Protein AF-A0A425WJU2-F1 (afdb_monomer_lite)

Sequence (91 aa):
MTPTLPTLPIEDARNAIDLFEILEHREGRGSTLIASQLEPDQWYLRIDSEICADSILGRIVKSARFIDIKGPDMRQYMASKKAEEQEGYWE

Foldseek 3Di:
DPPDDPDLVAPDLVVLVVLLVVLVVPQPPDDDDDDDPDDLVVNCVSHPDNVSSCSNCVSDVVPHDDDDDDDDDVVVVVVVVVVVVVVVVVD

Radius of gyration: 19.28 Å; chains: 1; bounding box: 38×35×56 Å

Secondary structure (DSSP, 8-state):
-----S--TB-SHHHHHHHHHHHHHHTTTS------SS-HHHHHTTBS-HHHHHHHHHHHTTT-------SS-HHHHHHHHHHHHHHTT--

Structure (mmCIF, N/CA/C/O backbone):
data_AF-A0A425WJU2-F1
#
_entry.id   AF-A0A425WJU2-F1
#
loop_
_atom_site.group_PDB
_atom_site.id
_atom_site.type_symbol
_atom_site.label_atom_id
_atom_site.label_alt_id
_atom_site.label_comp_id
_atom_site.label_asym_id
_atom_site.label_entity_id
_atom_site.label_seq_id
_atom_site.pdbx_PDB_ins_code
_atom_site.Cartn_x
_atom_site.Cartn_y
_atom_site.Cartn_z
_atom_site.occupancy
_atom_site.B_iso_or_equiv
_atom_site.auth_seq_id
_atom_site.auth_comp_id
_atom_site.auth_asym_id
_atom_site.auth_atom_id
_atom_site.pdbx_PDB_model_num
ATOM 1 N N . MET A 1 1 ? 23.168 -20.513 14.085 1.00 42.34 1 MET A N 1
ATOM 2 C CA . MET A 1 1 ? 22.929 -19.443 13.097 1.00 42.34 1 MET A CA 1
ATOM 3 C C . MET A 1 1 ? 21.479 -19.547 12.674 1.00 42.34 1 MET A C 1
ATOM 5 O O . MET A 1 1 ? 21.137 -20.443 11.917 1.00 42.34 1 MET A O 1
ATOM 9 N N . THR A 1 2 ? 20.611 -18.739 13.270 1.00 39.91 2 THR A N 1
ATOM 10 C CA . THR A 1 2 ? 19.230 -18.574 12.806 1.00 39.91 2 THR A CA 1
ATOM 11 C C . THR A 1 2 ? 19.267 -17.908 11.427 1.00 39.91 2 THR A C 1
ATOM 13 O O . THR A 1 2 ? 20.040 -16.965 11.256 1.00 39.91 2 THR A O 1
ATOM 16 N N . PRO A 1 3 ? 18.510 -18.390 10.427 1.00 49.44 3 PRO A N 1
ATOM 17 C CA . PRO A 1 3 ? 18.417 -17.696 9.153 1.00 49.44 3 PRO A CA 1
ATOM 18 C C . PRO A 1 3 ? 17.685 -16.378 9.404 1.00 49.44 3 PRO A C 1
ATOM 20 O O . PRO A 1 3 ? 16.507 -16.367 9.755 1.00 49.44 3 PRO A O 1
ATOM 23 N N . THR A 1 4 ? 18.402 -15.266 9.292 1.00 48.59 4 THR A N 1
ATOM 24 C CA . THR A 1 4 ? 17.820 -13.927 9.292 1.00 48.59 4 THR A CA 1
ATOM 25 C C . THR A 1 4 ? 16.854 -13.852 8.113 1.00 48.59 4 THR A C 1
ATOM 27 O O . THR A 1 4 ? 17.266 -13.961 6.957 1.00 48.59 4 THR A O 1
ATOM 30 N N . LEU A 1 5 ? 15.557 -13.733 8.405 1.00 50.72 5 LEU A N 1
ATOM 31 C CA . LEU A 1 5 ? 14.541 -13.432 7.400 1.00 50.72 5 LEU A CA 1
ATOM 32 C C . LEU A 1 5 ? 14.978 -12.174 6.628 1.00 50.72 5 LEU A C 1
ATOM 34 O O . LEU A 1 5 ? 15.484 -11.236 7.246 1.00 50.72 5 LEU A O 1
ATOM 38 N N . PRO A 1 6 ? 14.823 -12.142 5.294 1.00 53.75 6 PRO A N 1
ATOM 39 C CA . PRO A 1 6 ? 15.274 -11.021 4.487 1.00 53.75 6 PRO A CA 1
ATOM 40 C C . PRO A 1 6 ? 14.514 -9.764 4.919 1.00 53.75 6 PRO A C 1
ATOM 42 O O . PRO A 1 6 ? 13.293 -9.698 4.748 1.00 53.75 6 PRO A O 1
ATOM 45 N N . THR A 1 7 ? 15.269 -8.832 5.513 1.00 54.06 7 THR A N 1
ATOM 46 C CA . THR A 1 7 ? 14.974 -7.409 5.753 1.00 54.06 7 THR A CA 1
ATOM 47 C C . THR A 1 7 ? 13.522 -7.121 6.120 1.00 54.06 7 THR A C 1
ATOM 49 O O . THR A 1 7 ? 12.666 -6.965 5.240 1.00 54.06 7 THR A O 1
ATOM 52 N N . LEU A 1 8 ? 13.243 -7.002 7.418 1.00 50.84 8 LEU A N 1
ATOM 53 C CA . LEU A 1 8 ? 12.023 -6.339 7.854 1.00 50.84 8 LEU A CA 1
ATOM 54 C C . LEU A 1 8 ? 12.202 -4.835 7.520 1.00 50.84 8 LEU A C 1
ATOM 56 O O . LEU A 1 8 ? 13.177 -4.231 7.945 1.00 50.84 8 LEU A O 1
ATOM 60 N N . PRO A 1 9 ? 11.349 -4.197 6.703 1.00 59.16 9 PRO A N 1
ATOM 61 C CA . PRO A 1 9 ? 11.492 -2.799 6.314 1.00 59.16 9 PRO A CA 1
ATOM 62 C C . PRO A 1 9 ? 11.262 -1.838 7.490 1.00 59.16 9 PRO A C 1
ATOM 64 O O . PRO A 1 9 ? 11.600 -0.665 7.371 1.00 59.16 9 PRO A O 1
ATOM 67 N N . ILE A 1 10 ? 10.692 -2.314 8.608 1.00 62.91 10 ILE A N 1
ATOM 68 C CA . ILE A 1 10 ? 10.367 -1.521 9.798 1.00 62.91 10 ILE A CA 1
ATOM 69 C C . ILE A 1 10 ? 10.734 -2.331 11.059 1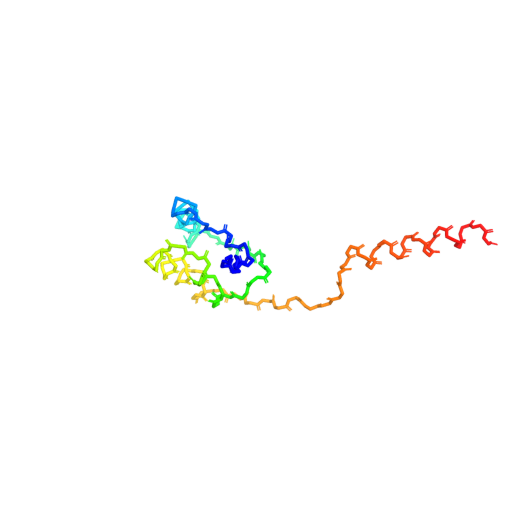.00 62.91 10 ILE A C 1
ATOM 71 O O . ILE A 1 10 ? 9.868 -2.833 11.770 1.00 62.91 10 ILE A O 1
ATOM 75 N N . GLU A 1 11 ? 12.039 -2.502 11.297 1.00 64.94 11 GLU A N 1
ATOM 76 C CA . GLU A 1 11 ? 12.595 -3.196 12.483 1.00 64.94 11 GLU A CA 1
ATOM 77 C C . GLU A 1 11 ? 12.458 -2.385 13.778 1.00 64.94 11 GLU A C 1
ATOM 79 O O . GLU A 1 11 ? 12.476 -2.946 14.866 1.00 64.94 11 GLU A O 1
ATOM 84 N N . ASP A 1 12 ? 12.333 -1.062 13.665 1.00 70.44 12 ASP A N 1
ATOM 85 C CA . ASP A 1 12 ? 12.167 -0.170 14.809 1.00 70.44 12 ASP A CA 1
ATOM 86 C C . ASP A 1 12 ? 10.694 0.231 14.939 1.00 70.44 12 ASP A C 1
ATOM 88 O O . ASP A 1 12 ? 10.106 0.797 14.010 1.00 70.44 12 ASP A O 1
ATOM 92 N N . ALA A 1 13 ? 10.109 -0.006 16.114 1.00 71.38 13 ALA A N 1
ATOM 93 C CA . ALA A 1 13 ? 8.769 0.458 16.460 1.00 71.38 13 ALA A CA 1
ATOM 94 C C . ALA A 1 13 ? 8.603 1.972 16.233 1.00 71.38 13 ALA A C 1
ATOM 96 O O . ALA A 1 13 ? 7.513 2.429 15.888 1.00 71.38 13 ALA A O 1
ATOM 97 N N . ARG A 1 14 ? 9.682 2.757 16.354 1.00 80.75 14 ARG A N 1
ATOM 98 C CA . ARG A 1 14 ? 9.677 4.188 16.040 1.00 80.75 14 ARG A CA 1
ATOM 99 C C . ARG A 1 14 ? 9.368 4.463 14.571 1.00 80.75 14 ARG A C 1
ATOM 101 O O . ARG A 1 14 ? 8.529 5.306 14.286 1.00 80.75 14 ARG A O 1
ATOM 108 N N . ASN A 1 15 ? 9.955 3.702 13.651 1.00 84.00 15 ASN A N 1
ATOM 109 C CA . ASN A 1 15 ? 9.701 3.858 12.218 1.00 84.00 15 ASN A CA 1
ATOM 110 C C . ASN A 1 15 ? 8.243 3.507 11.864 1.00 84.00 15 ASN A C 1
ATOM 112 O O . ASN A 1 15 ? 7.657 4.112 10.966 1.00 84.00 15 ASN A O 1
ATOM 116 N N . ALA A 1 16 ? 7.642 2.546 12.577 1.00 82.44 16 ALA A N 1
ATOM 117 C CA . ALA A 1 16 ? 6.224 2.219 12.424 1.00 82.44 16 ALA A CA 1
ATOM 118 C C . ALA A 1 16 ? 5.332 3.381 12.884 1.00 82.44 16 ALA A C 1
ATOM 120 O O . ALA A 1 16 ? 4.362 3.721 12.206 1.00 82.44 16 ALA A O 1
ATOM 121 N N . ILE A 1 17 ? 5.681 4.005 14.012 1.00 85.75 17 ILE A N 1
ATOM 122 C CA . ILE A 1 17 ? 4.984 5.180 14.546 1.00 85.75 17 ILE A CA 1
ATOM 123 C C . ILE A 1 17 ? 5.101 6.360 13.576 1.00 85.75 17 ILE A C 1
ATOM 125 O O . ILE A 1 17 ? 4.084 6.957 13.238 1.00 85.75 17 ILE A O 1
ATOM 129 N N . ASP A 1 18 ? 6.293 6.647 13.054 1.00 88.62 18 ASP A N 1
ATOM 130 C CA . ASP A 1 18 ? 6.495 7.747 12.105 1.00 88.62 18 ASP A CA 1
ATOM 131 C C . ASP A 1 18 ? 5.661 7.541 10.823 1.00 88.62 18 ASP A C 1
ATOM 133 O O . ASP A 1 18 ? 5.011 8.464 10.324 1.00 88.62 18 ASP A O 1
ATOM 137 N N . LEU A 1 19 ? 5.611 6.307 10.300 1.00 86.19 19 LEU A N 1
ATOM 138 C CA . LEU A 1 19 ? 4.745 5.967 9.168 1.00 86.19 19 LEU A CA 1
ATOM 139 C C . LEU A 1 19 ? 3.264 6.176 9.513 1.00 86.19 19 LEU A C 1
ATOM 141 O O . LEU A 1 19 ? 2.510 6.715 8.700 1.00 86.19 19 LEU A O 1
ATOM 145 N N . PHE A 1 20 ? 2.844 5.763 10.707 1.00 87.62 20 PHE A N 1
ATOM 146 C CA . PHE A 1 20 ? 1.484 5.965 11.185 1.00 87.62 20 PHE A CA 1
ATOM 147 C C . PHE A 1 20 ? 1.111 7.455 11.254 1.00 87.62 20 PHE A C 1
ATOM 149 O O . PHE A 1 20 ? 0.068 7.834 10.721 1.00 87.62 20 PHE A O 1
ATOM 156 N N . GLU A 1 21 ? 1.969 8.303 11.826 1.00 90.25 21 GLU A N 1
ATOM 157 C CA . GLU A 1 21 ? 1.751 9.753 11.933 1.00 90.25 21 GLU A CA 1
ATOM 158 C C . GLU A 1 21 ? 1.600 10.408 10.551 1.00 90.25 21 GLU A C 1
ATOM 160 O O . GLU A 1 21 ? 0.683 11.199 10.312 1.00 90.25 21 GLU A O 1
ATOM 165 N N . ILE A 1 22 ? 2.447 10.026 9.588 1.00 90.12 22 ILE A N 1
ATOM 166 C CA . ILE A 1 22 ? 2.340 10.512 8.205 1.00 90.12 22 ILE A CA 1
ATOM 167 C C . ILE A 1 22 ? 0.987 10.128 7.596 1.00 90.12 22 ILE A C 1
ATOM 169 O O . ILE A 1 22 ? 0.352 10.944 6.921 1.00 90.12 22 ILE A O 1
ATOM 173 N N . LEU A 1 23 ? 0.537 8.890 7.804 1.00 88.69 23 LEU A N 1
ATOM 174 C CA . LEU A 1 23 ? -0.731 8.409 7.258 1.00 88.69 23 LEU A CA 1
ATOM 175 C C . LEU A 1 23 ? -1.929 9.098 7.913 1.00 88.69 23 LEU A C 1
ATOM 177 O O . LEU A 1 23 ? -2.846 9.496 7.197 1.00 88.69 23 LEU A O 1
ATOM 181 N N . GLU A 1 24 ? -1.901 9.312 9.228 1.00 88.94 24 GLU A N 1
ATOM 182 C CA . GLU A 1 24 ? -2.930 10.055 9.965 1.00 88.94 24 GLU A CA 1
ATOM 183 C C . GLU A 1 24 ? -3.047 11.502 9.457 1.00 88.94 24 GLU A C 1
ATOM 185 O O . GLU A 1 24 ? -4.137 12.016 9.182 1.00 88.94 24 GLU A O 1
ATOM 190 N N . HIS A 1 25 ? -1.910 12.156 9.216 1.00 90.69 25 HIS A N 1
ATOM 191 C CA . HIS A 1 25 ? -1.885 13.490 8.630 1.00 90.69 25 HIS A CA 1
ATOM 192 C C . HIS A 1 25 ? -2.332 13.530 7.163 1.00 90.69 25 HIS A C 1
ATOM 194 O O . HIS A 1 25 ? -2.730 14.592 6.680 1.00 90.69 25 HIS A O 1
ATOM 200 N N . ARG A 1 26 ? -2.338 12.414 6.435 1.00 90.19 26 ARG A N 1
ATOM 201 C CA . ARG A 1 26 ? -2.815 12.369 5.041 1.00 90.19 26 ARG A CA 1
ATOM 202 C C . ARG A 1 26 ? -4.258 11.900 4.900 1.00 90.19 26 ARG A C 1
ATOM 204 O O . ARG A 1 26 ? -4.902 12.239 3.903 1.00 90.19 26 ARG A O 1
ATOM 211 N N . GLU A 1 27 ? -4.767 11.159 5.875 1.00 87.31 27 GLU A N 1
ATOM 212 C CA . GLU A 1 27 ? -6.108 10.586 5.855 1.00 87.31 27 GLU A CA 1
ATOM 213 C C . GLU A 1 27 ? -7.175 11.667 5.612 1.00 87.31 27 GLU A C 1
ATOM 215 O O . GLU A 1 27 ? -7.182 12.728 6.236 1.00 87.31 27 GLU A O 1
ATOM 220 N N . GLY A 1 28 ? -8.045 11.431 4.625 1.00 85.06 28 GLY A N 1
ATOM 221 C CA . GLY A 1 28 ? -9.132 12.345 4.256 1.00 85.06 28 GLY A CA 1
ATOM 222 C C . GLY A 1 28 ? -8.718 13.669 3.596 1.00 85.06 28 GLY A C 1
ATOM 223 O O . GLY A 1 28 ? -9.596 14.418 3.174 1.00 85.06 28 GLY A O 1
ATOM 224 N N . ARG A 1 29 ? -7.416 13.973 3.464 1.00 90.62 29 ARG A N 1
ATOM 225 C CA . ARG A 1 29 ? -6.928 15.239 2.876 1.00 90.62 29 ARG A CA 1
ATOM 226 C C . ARG A 1 29 ? -6.570 15.131 1.394 1.00 90.62 29 ARG A C 1
ATOM 228 O O . ARG A 1 29 ? -6.624 16.124 0.676 1.00 90.62 29 ARG A O 1
ATOM 235 N N . GLY A 1 30 ? -6.208 13.940 0.923 1.00 87.56 30 GLY A N 1
ATOM 236 C CA . GLY A 1 30 ? -5.855 13.711 -0.476 1.00 87.56 30 GLY A CA 1
ATOM 237 C C . GLY A 1 30 ? -5.475 12.263 -0.767 1.00 87.56 30 GLY A C 1
ATOM 238 O O . GLY A 1 30 ? -5.369 11.433 0.134 1.00 87.56 30 GLY A O 1
ATOM 239 N N . SER A 1 31 ? -5.259 11.958 -2.048 1.00 89.31 31 SER A N 1
ATOM 240 C CA . SER A 1 31 ? -4.801 10.628 -2.465 1.00 89.31 31 SER A CA 1
ATOM 241 C C . SER A 1 31 ? -3.346 10.390 -2.057 1.00 89.31 31 SER A C 1
ATOM 243 O O . SER A 1 31 ? -2.510 11.296 -2.112 1.00 89.31 31 SER A O 1
ATOM 245 N N . THR A 1 32 ? -3.032 9.158 -1.663 1.00 89.94 32 THR A N 1
ATOM 246 C CA . THR A 1 32 ? -1.677 8.731 -1.293 1.00 89.94 32 THR A CA 1
ATOM 247 C C . THR A 1 32 ? -1.275 7.555 -2.162 1.00 89.94 32 THR A C 1
ATOM 249 O O . THR A 1 32 ? -1.967 6.542 -2.177 1.00 89.94 32 THR A O 1
ATOM 252 N N . LEU A 1 33 ? -0.176 7.707 -2.902 1.00 91.38 33 LEU A N 1
ATOM 253 C CA . LEU A 1 33 ? 0.397 6.637 -3.709 1.00 91.38 33 LEU A CA 1
ATOM 254 C C . LEU A 1 33 ? 1.499 5.949 -2.909 1.00 91.38 33 LEU A C 1
ATOM 256 O O . LEU A 1 33 ? 2.393 6.615 -2.389 1.00 91.38 33 LEU A O 1
ATOM 260 N N . ILE A 1 34 ? 1.417 4.625 -2.826 1.00 88.50 34 ILE A N 1
ATOM 261 C CA . ILE A 1 34 ? 2.392 3.779 -2.144 1.00 88.50 34 ILE A CA 1
ATOM 262 C C . ILE A 1 34 ? 2.905 2.773 -3.166 1.00 88.50 34 ILE A C 1
ATOM 264 O O . ILE A 1 34 ? 2.116 2.078 -3.801 1.00 88.50 34 ILE A O 1
ATOM 268 N N . ALA A 1 35 ? 4.224 2.713 -3.325 1.00 90.50 35 ALA A N 1
ATOM 269 C CA . ALA A 1 35 ? 4.890 1.704 -4.133 1.00 90.50 35 ALA A CA 1
ATOM 270 C C . ALA A 1 35 ? 5.597 0.733 -3.189 1.00 90.50 35 ALA A C 1
ATOM 272 O O . ALA A 1 35 ? 6.409 1.152 -2.365 1.00 90.50 35 ALA A O 1
ATOM 273 N N . SER A 1 36 ? 5.279 -0.553 -3.301 1.00 86.38 36 SER A N 1
ATOM 274 C CA . SER A 1 36 ? 5.868 -1.593 -2.467 1.00 86.38 36 SER A CA 1
ATOM 275 C C . SER A 1 36 ? 6.229 -2.805 -3.310 1.00 86.38 36 SER A C 1
ATOM 277 O O . SER A 1 36 ? 5.565 -3.106 -4.296 1.00 86.38 36 SER A O 1
ATOM 279 N N . GLN A 1 37 ? 7.297 -3.485 -2.902 1.00 86.62 37 GLN A N 1
ATOM 280 C CA . GLN A 1 37 ? 7.655 -4.819 -3.394 1.00 86.62 37 GLN A CA 1
ATOM 281 C C . GLN A 1 37 ? 6.953 -5.924 -2.592 1.00 86.62 37 GLN A C 1
ATOM 283 O O . GLN A 1 37 ? 7.171 -7.104 -2.844 1.00 86.6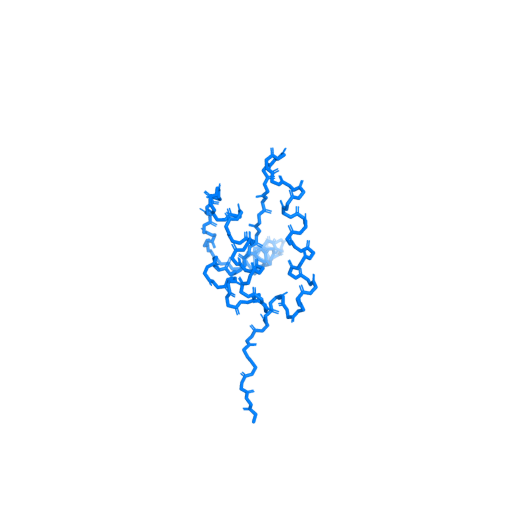2 37 GLN A O 1
ATOM 288 N N . LEU A 1 38 ? 6.177 -5.536 -1.580 1.00 83.69 38 LEU A N 1
ATOM 289 C CA . LEU A 1 38 ? 5.508 -6.428 -0.652 1.00 83.69 38 LEU A CA 1
ATOM 290 C C . LEU A 1 38 ? 4.004 -6.271 -0.787 1.00 83.69 38 LEU A C 1
ATOM 292 O O . LEU A 1 38 ? 3.500 -5.144 -0.851 1.00 83.69 38 LEU A O 1
ATOM 296 N N . GLU A 1 39 ? 3.312 -7.397 -0.733 1.00 80.56 39 GLU A N 1
ATOM 297 C CA . GLU A 1 39 ? 1.858 -7.439 -0.655 1.00 80.56 39 GLU A CA 1
ATOM 298 C C . GLU A 1 39 ? 1.368 -6.943 0.725 1.00 80.56 39 GLU A C 1
ATOM 300 O O . GLU A 1 39 ? 2.126 -6.984 1.703 1.00 80.56 39 GLU A O 1
ATOM 305 N N . PRO A 1 40 ? 0.121 -6.447 0.847 1.00 76.81 40 PRO A N 1
ATOM 306 C CA . PRO A 1 40 ? -0.383 -5.870 2.099 1.00 76.81 40 PRO A CA 1
ATOM 307 C C . PRO A 1 40 ? -0.380 -6.831 3.295 1.00 76.81 40 PRO A C 1
ATOM 309 O O . PRO A 1 40 ? -0.128 -6.412 4.422 1.00 76.81 40 PRO A O 1
ATOM 312 N N . ASP A 1 41 ? -0.632 -8.119 3.064 1.00 78.38 41 ASP A N 1
ATOM 313 C CA . ASP A 1 41 ? -0.567 -9.175 4.082 1.00 78.38 41 ASP A CA 1
ATOM 314 C C . ASP A 1 41 ? 0.863 -9.375 4.608 1.00 78.38 41 ASP A C 1
ATOM 316 O O . ASP A 1 41 ? 1.076 -9.625 5.795 1.00 78.38 41 ASP A O 1
ATOM 320 N N . GLN A 1 42 ? 1.863 -9.172 3.750 1.00 83.06 42 GLN A N 1
ATOM 321 C CA . GLN A 1 42 ? 3.268 -9.241 4.132 1.00 83.06 42 GLN A CA 1
ATOM 322 C C . GLN A 1 42 ? 3.703 -8.041 4.973 1.00 83.06 42 GLN A C 1
ATOM 324 O O . GLN A 1 42 ? 4.674 -8.162 5.714 1.00 83.06 42 GLN A O 1
ATOM 329 N N . TRP A 1 43 ? 3.022 -6.894 4.894 1.00 81.75 43 TRP A N 1
ATOM 330 C CA . TRP A 1 43 ? 3.370 -5.727 5.714 1.00 81.75 43 TRP A CA 1
ATOM 331 C C . TRP A 1 43 ? 3.094 -5.983 7.193 1.00 81.75 43 TRP A C 1
ATOM 333 O O . TRP A 1 43 ? 3.874 -5.546 8.033 1.00 81.75 43 TRP A O 1
ATOM 343 N N . TYR A 1 44 ? 2.037 -6.740 7.507 1.00 82.19 44 TYR A N 1
ATOM 344 C CA . TYR A 1 44 ? 1.701 -7.099 8.884 1.00 82.19 44 TYR A CA 1
ATOM 345 C C . TYR A 1 44 ? 2.849 -7.849 9.568 1.00 82.19 44 TYR A C 1
ATOM 347 O O . TYR A 1 44 ? 3.270 -7.490 10.659 1.00 82.19 44 TYR A O 1
ATOM 355 N N . LEU A 1 45 ? 3.432 -8.831 8.871 1.00 81.12 45 LEU A N 1
ATOM 356 C CA . LEU A 1 45 ? 4.567 -9.634 9.352 1.00 81.12 45 LEU A CA 1
ATOM 357 C C . LEU A 1 45 ? 5.885 -8.850 9.453 1.00 81.12 45 LEU A C 1
ATOM 359 O O . LEU A 1 45 ? 6.89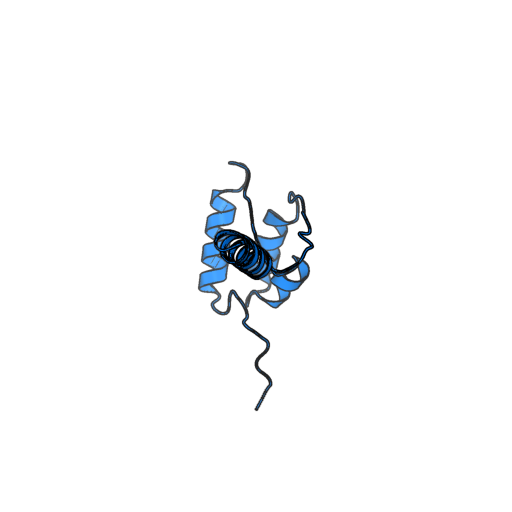6 -9.376 9.914 1.00 81.12 45 LEU A O 1
ATOM 363 N N . ARG A 1 46 ? 5.904 -7.631 8.921 1.00 78.62 46 ARG A N 1
ATOM 364 C CA . ARG A 1 46 ? 7.100 -6.828 8.659 1.00 78.62 46 ARG A CA 1
ATOM 365 C C . ARG A 1 46 ? 7.164 -5.567 9.523 1.00 78.62 46 ARG A C 1
ATOM 367 O O . ARG A 1 46 ? 8.183 -4.881 9.484 1.00 78.62 46 ARG A O 1
ATOM 374 N N . ILE A 1 47 ? 6.099 -5.285 10.273 1.00 82.06 47 ILE A N 1
ATOM 375 C CA . ILE A 1 47 ? 5.997 -4.218 11.268 1.00 82.06 47 ILE A CA 1
ATOM 376 C C . ILE A 1 47 ? 6.114 -4.875 12.644 1.00 82.06 47 ILE A C 1
ATOM 378 O O . ILE A 1 47 ? 5.256 -5.673 13.013 1.00 82.06 47 ILE A O 1
ATOM 382 N N . ASP A 1 48 ? 7.145 -4.523 13.413 1.00 76.94 48 ASP A N 1
ATOM 383 C CA . ASP A 1 48 ? 7.401 -5.090 14.750 1.00 76.94 48 ASP A CA 1
ATOM 384 C C . ASP A 1 48 ? 6.479 -4.492 15.841 1.00 76.94 48 ASP A C 1
ATOM 386 O O . ASP A 1 48 ? 6.908 -3.986 16.877 1.00 76.94 48 ASP A O 1
ATOM 390 N N . SER A 1 49 ? 5.173 -4.444 15.557 1.00 81.75 49 SER A N 1
ATOM 391 C CA . SER A 1 49 ? 4.106 -4.019 16.467 1.00 81.75 49 SER A CA 1
ATOM 392 C C . SER A 1 49 ? 2.740 -4.347 15.859 1.00 81.75 49 SER A C 1
ATOM 394 O O . SER A 1 49 ? 2.301 -3.678 14.923 1.00 81.75 49 SER A O 1
ATOM 396 N N . GLU A 1 50 ? 2.029 -5.326 16.425 1.00 84.50 50 GLU A N 1
ATOM 397 C CA . GLU A 1 50 ? 0.689 -5.732 15.960 1.00 84.50 50 GLU A CA 1
ATOM 398 C C . GLU A 1 50 ? -0.304 -4.558 15.958 1.00 84.50 50 GLU A C 1
ATOM 400 O O . GLU A 1 50 ? -1.043 -4.353 14.998 1.00 84.50 50 GLU A O 1
ATOM 405 N N . ILE A 1 51 ? -0.256 -3.719 16.999 1.00 86.81 51 ILE A N 1
ATOM 406 C CA . ILE A 1 51 ? -1.134 -2.548 17.146 1.00 86.81 51 ILE A CA 1
ATOM 407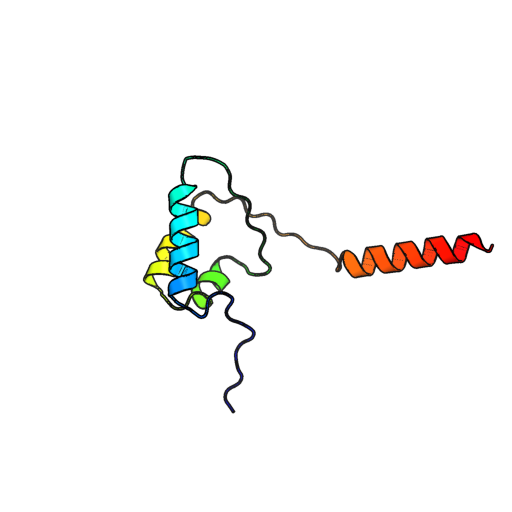 C C . ILE A 1 51 ? -0.874 -1.524 16.035 1.00 86.81 51 ILE A C 1
ATOM 409 O O . ILE A 1 51 ? -1.821 -0.980 15.454 1.00 86.81 51 ILE A O 1
ATOM 413 N N . CYS A 1 52 ? 0.400 -1.244 15.734 1.00 85.38 52 CYS A N 1
ATOM 414 C CA . CYS A 1 52 ? 0.748 -0.323 14.654 1.00 85.38 52 CYS A CA 1
ATOM 415 C C . CYS A 1 52 ? 0.385 -0.925 13.296 1.00 85.38 52 CYS A C 1
ATOM 417 O O . CYS A 1 52 ? -0.177 -0.223 12.459 1.00 85.38 52 CYS A O 1
ATOM 419 N N . ALA A 1 53 ? 0.648 -2.218 13.093 1.00 86.94 53 ALA A N 1
ATOM 420 C CA . ALA A 1 53 ? 0.331 -2.928 11.861 1.00 86.94 53 ALA A CA 1
ATOM 421 C C . ALA A 1 53 ? -1.170 -2.873 11.541 1.00 86.94 53 ALA A C 1
ATOM 423 O O . ALA A 1 53 ? -1.543 -2.423 10.454 1.00 86.94 53 ALA A O 1
ATOM 424 N N . ASP A 1 54 ? -2.030 -3.225 12.501 1.00 87.88 54 ASP A N 1
ATOM 425 C CA . ASP A 1 54 ? -3.488 -3.139 12.356 1.00 87.88 54 ASP A CA 1
ATOM 426 C C . ASP A 1 54 ? -3.944 -1.705 12.070 1.00 87.88 54 ASP A C 1
ATOM 428 O O . ASP A 1 54 ? -4.750 -1.451 11.169 1.00 87.88 54 ASP A O 1
ATOM 432 N N . SER A 1 55 ? -3.391 -0.738 12.806 1.00 88.75 55 SER A N 1
ATOM 433 C CA . SER A 1 55 ? -3.758 0.671 12.668 1.00 88.75 55 SER A CA 1
ATOM 434 C C . SER A 1 55 ? -3.365 1.257 11.307 1.00 88.75 55 SER A C 1
ATOM 436 O O . SER A 1 55 ? -4.134 2.035 10.732 1.00 88.75 55 SER A O 1
ATOM 438 N N . ILE A 1 56 ? -2.193 0.893 10.782 1.00 87.75 56 ILE A N 1
ATOM 439 C CA . ILE A 1 56 ? -1.671 1.336 9.482 1.00 87.75 56 ILE A CA 1
ATOM 440 C C . ILE A 1 56 ? -2.441 0.665 8.340 1.00 87.75 56 ILE A C 1
ATOM 442 O O . ILE A 1 56 ? -2.957 1.351 7.451 1.00 87.75 56 ILE A O 1
ATOM 446 N N . LEU A 1 57 ? -2.571 -0.665 8.370 1.00 88.31 57 LEU A N 1
ATOM 447 C CA . LEU A 1 57 ? -3.259 -1.416 7.319 1.00 88.31 57 LEU A CA 1
ATOM 448 C C . LEU A 1 57 ? -4.743 -1.065 7.251 1.00 88.31 57 LEU A C 1
ATOM 450 O O . LEU A 1 57 ? -5.271 -0.885 6.155 1.00 88.31 57 LEU A O 1
ATOM 454 N N . GLY A 1 58 ? -5.403 -0.864 8.394 1.00 87.19 58 GLY A N 1
ATOM 455 C CA . GLY A 1 58 ? -6.799 -0.431 8.442 1.00 87.19 58 GLY A CA 1
ATOM 456 C C . GLY A 1 58 ? -7.055 0.917 7.754 1.00 87.19 58 GLY A C 1
ATOM 457 O O . GLY A 1 58 ? -8.152 1.140 7.242 1.00 87.19 58 GLY A O 1
ATOM 458 N N . ARG A 1 59 ? -6.050 1.798 7.686 1.00 87.00 59 ARG A N 1
ATOM 459 C CA . ARG A 1 59 ? -6.140 3.103 7.005 1.00 87.00 59 ARG A CA 1
ATOM 460 C C . ARG A 1 59 ? -5.830 3.002 5.521 1.00 87.00 59 ARG A C 1
ATOM 462 O O . ARG A 1 59 ? -6.563 3.547 4.697 1.00 87.00 59 ARG A O 1
ATOM 469 N N . ILE A 1 60 ? -4.764 2.283 5.178 1.00 86.38 60 ILE A N 1
ATOM 470 C CA . ILE A 1 60 ? -4.328 2.140 3.788 1.00 86.38 60 ILE A CA 1
ATOM 471 C C . ILE A 1 60 ? -5.286 1.219 3.028 1.00 86.38 60 ILE A C 1
ATOM 473 O O . ILE A 1 60 ? -5.906 1.635 2.052 1.00 86.38 60 ILE A O 1
ATOM 477 N N . VAL A 1 61 ? -5.442 -0.027 3.479 1.00 84.44 61 VAL A N 1
ATOM 478 C CA . VAL A 1 61 ? -6.092 -1.100 2.710 1.00 84.44 61 VAL A CA 1
ATOM 479 C C . VAL A 1 61 ? -7.585 -0.843 2.526 1.00 84.44 61 VAL A C 1
ATOM 481 O O . VAL A 1 61 ? -8.126 -1.119 1.459 1.00 84.44 61 VAL A O 1
ATOM 484 N N . LYS A 1 62 ? -8.252 -0.248 3.523 1.00 83.94 62 LYS A N 1
ATOM 485 C CA . LYS A 1 62 ? -9.706 -0.013 3.508 1.00 83.94 62 LYS A CA 1
ATOM 486 C C . LYS A 1 62 ? -10.191 0.817 2.314 1.00 83.94 62 LYS A C 1
ATOM 488 O O . LYS A 1 62 ? -11.331 0.649 1.889 1.00 83.94 62 LYS A O 1
ATOM 493 N N . SER A 1 63 ? -9.358 1.718 1.793 1.00 83.50 63 SER A N 1
ATOM 494 C CA . SER A 1 63 ? -9.708 2.601 0.669 1.00 83.50 63 SER A CA 1
ATOM 495 C C . SER A 1 63 ? -8.728 2.523 -0.508 1.00 83.50 63 SER A C 1
ATOM 497 O O . SER A 1 63 ? -8.885 3.245 -1.495 1.00 83.50 63 SER A O 1
ATOM 499 N N . ALA A 1 64 ? -7.735 1.632 -0.432 1.00 87.69 64 ALA A N 1
ATOM 500 C CA . ALA A 1 64 ? -6.721 1.484 -1.463 1.00 87.69 64 ALA A CA 1
ATOM 501 C C . ALA A 1 64 ? -7.273 0.841 -2.738 1.00 87.69 64 ALA A C 1
ATOM 503 O O . ALA A 1 64 ? -8.163 -0.012 -2.735 1.00 87.69 64 ALA A O 1
ATOM 504 N N . ARG A 1 65 ? -6.666 1.228 -3.859 1.00 90.06 65 ARG A N 1
ATOM 505 C CA . ARG A 1 65 ? -6.782 0.524 -5.134 1.00 90.06 65 ARG A CA 1
ATOM 506 C C . ARG A 1 65 ? -5.435 -0.116 -5.421 1.00 90.06 65 ARG A C 1
ATOM 508 O O . ARG A 1 65 ? -4.446 0.590 -5.587 1.00 90.06 65 ARG A O 1
ATOM 515 N N . PHE A 1 66 ? -5.415 -1.443 -5.449 1.00 88.06 66 PHE A N 1
ATOM 516 C CA . PHE A 1 66 ? -4.205 -2.210 -5.711 1.00 88.06 66 PHE A CA 1
ATOM 517 C C . PHE A 1 66 ? -3.975 -2.331 -7.212 1.00 88.06 66 PHE A C 1
ATOM 519 O O . PHE A 1 66 ? -4.888 -2.673 -7.966 1.00 88.06 66 PHE A O 1
ATOM 526 N N . ILE A 1 67 ? -2.751 -2.022 -7.630 1.00 90.81 67 ILE A N 1
ATOM 527 C CA . ILE A 1 67 ? -2.279 -2.211 -8.997 1.00 90.81 67 ILE A CA 1
ATOM 528 C C . ILE A 1 67 ? -1.063 -3.116 -8.897 1.00 90.81 67 ILE A C 1
ATOM 530 O O . ILE A 1 67 ? -0.005 -2.694 -8.437 1.00 90.81 67 ILE A O 1
ATOM 534 N N . ASP A 1 68 ? -1.245 -4.361 -9.311 1.00 89.50 68 ASP A N 1
ATOM 535 C CA . ASP A 1 68 ? -0.170 -5.336 -9.359 1.00 89.50 68 ASP A CA 1
ATOM 536 C C . ASP A 1 68 ? 0.663 -5.110 -10.628 1.00 89.50 68 ASP A C 1
ATOM 538 O O . ASP A 1 68 ? 0.184 -5.279 -11.754 1.00 89.50 68 ASP A O 1
ATOM 542 N N . ILE A 1 69 ? 1.902 -4.656 -10.442 1.00 89.75 69 ILE A N 1
ATOM 543 C CA . ILE A 1 69 ? 2.810 -4.331 -11.541 1.00 89.75 69 ILE A CA 1
ATOM 544 C C . ILE A 1 69 ? 3.621 -5.580 -11.874 1.00 89.75 69 ILE A C 1
ATOM 546 O O . ILE A 1 69 ? 4.539 -5.962 -11.149 1.00 89.75 69 ILE A O 1
ATOM 550 N N . LYS A 1 70 ? 3.297 -6.200 -13.011 1.00 88.69 70 LYS A N 1
ATOM 551 C CA . LYS A 1 70 ? 4.041 -7.333 -13.573 1.00 88.69 70 LYS A CA 1
ATOM 552 C C . LYS A 1 70 ? 4.930 -6.889 -14.730 1.00 88.69 70 LYS A C 1
ATOM 554 O O . LYS A 1 70 ? 4.599 -5.956 -15.457 1.00 88.69 70 LYS A O 1
ATOM 559 N N . GLY A 1 71 ? 6.034 -7.600 -14.930 1.00 88.50 71 GLY A N 1
ATOM 560 C CA . GLY A 1 71 ? 6.948 -7.368 -16.045 1.00 88.50 71 GLY A CA 1
ATOM 561 C C . GLY A 1 71 ? 8.402 -7.687 -15.698 1.00 88.50 71 GLY A C 1
ATOM 562 O O . GLY A 1 71 ? 8.699 -8.023 -14.549 1.00 88.50 71 GLY A O 1
ATOM 563 N N . PRO A 1 72 ? 9.307 -7.611 -16.689 1.00 87.94 72 PRO A N 1
ATOM 564 C CA . PRO A 1 72 ? 10.745 -7.753 -16.464 1.00 87.94 72 PRO A CA 1
ATOM 565 C C . PRO A 1 72 ? 11.311 -6.562 -15.671 1.00 87.94 72 PRO A C 1
ATOM 567 O O . PRO A 1 72 ? 10.684 -5.503 -15.603 1.00 87.94 72 PRO A O 1
ATOM 570 N N . ASP A 1 73 ? 12.520 -6.700 -15.103 1.00 91.62 73 ASP A N 1
ATOM 571 C CA . ASP A 1 73 ? 13.223 -5.549 -14.515 1.00 91.62 73 ASP A CA 1
ATOM 572 C C . ASP A 1 73 ? 13.467 -4.509 -15.618 1.00 91.62 73 ASP A C 1
ATOM 574 O O . ASP A 1 73 ? 14.291 -4.689 -16.522 1.00 91.62 73 ASP A O 1
ATOM 578 N N . MET A 1 74 ? 12.733 -3.400 -15.527 1.00 92.31 74 MET A N 1
ATOM 579 C CA . MET A 1 74 ? 12.786 -2.334 -16.518 1.00 92.31 74 MET A CA 1
ATOM 580 C C . MET A 1 74 ? 14.175 -1.696 -16.615 1.00 92.31 74 MET A C 1
ATOM 582 O O . MET A 1 74 ? 14.517 -1.171 -17.670 1.00 92.31 74 MET A O 1
ATOM 586 N N . ARG A 1 75 ? 15.012 -1.760 -15.569 1.00 91.31 75 ARG A N 1
ATOM 587 C CA . ARG A 1 75 ? 16.398 -1.273 -15.632 1.00 91.31 75 ARG A CA 1
ATOM 588 C C . ARG A 1 75 ? 17.242 -2.145 -16.550 1.00 91.31 75 ARG A C 1
ATOM 590 O O . ARG A 1 75 ? 17.994 -1.602 -17.352 1.00 91.31 75 ARG A O 1
ATOM 597 N N . GLN A 1 76 ? 17.093 -3.467 -16.469 1.00 93.38 76 GLN A N 1
ATOM 598 C CA . GLN A 1 76 ? 17.795 -4.395 -17.363 1.00 93.38 76 GLN A CA 1
ATOM 599 C C . GLN A 1 76 ? 17.292 -4.253 -18.799 1.00 93.38 76 GLN A C 1
ATOM 601 O O . GLN A 1 76 ? 18.095 -4.120 -19.716 1.00 93.38 76 GLN A O 1
ATOM 606 N N . TYR A 1 77 ? 15.971 -4.186 -18.975 1.00 92.31 77 TYR A N 1
ATOM 607 C CA . TYR A 1 77 ? 15.347 -3.988 -20.283 1.00 92.31 77 TYR A CA 1
ATOM 608 C C . TYR A 1 77 ? 15.797 -2.682 -20.964 1.00 92.31 77 TYR A C 1
ATOM 610 O O . TYR A 1 77 ? 16.116 -2.665 -22.149 1.00 92.31 77 TYR A O 1
ATOM 618 N N . MET A 1 78 ? 15.868 -1.573 -20.220 1.00 92.69 78 MET A N 1
ATOM 619 C CA . MET A 1 78 ? 16.340 -0.298 -20.772 1.00 92.69 78 MET A CA 1
ATOM 620 C C . MET A 1 78 ? 17.848 -0.300 -21.045 1.00 92.69 78 MET A C 1
ATOM 622 O O . MET A 1 78 ? 18.303 0.376 -21.967 1.00 92.69 78 MET A O 1
ATOM 626 N N . ALA A 1 79 ? 18.633 -1.038 -20.255 1.00 93.31 79 ALA A N 1
ATOM 627 C CA . ALA A 1 79 ? 20.065 -1.184 -20.490 1.00 93.31 79 ALA A CA 1
ATOM 628 C C . ALA A 1 79 ? 20.351 -1.980 -21.772 1.00 93.31 79 ALA A C 1
ATOM 630 O O . ALA A 1 79 ? 21.192 -1.551 -22.559 1.00 93.31 79 ALA A O 1
ATOM 631 N N . SER A 1 80 ? 19.628 -3.080 -22.018 1.00 9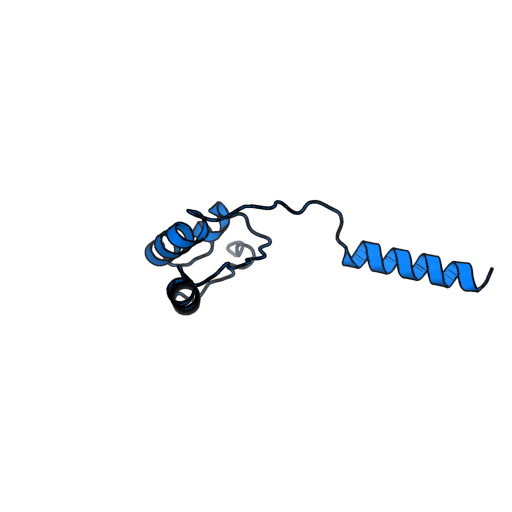0.38 80 SER A N 1
ATOM 632 C CA . SER A 1 80 ? 19.783 -3.868 -23.248 1.00 90.38 80 SER A CA 1
ATOM 633 C C . SER A 1 80 ? 19.371 -3.069 -24.485 1.00 90.38 80 SER A C 1
ATOM 635 O O . SER A 1 80 ? 20.134 -2.996 -25.442 1.00 90.38 80 SER A O 1
ATOM 637 N N . LYS A 1 81 ? 18.235 -2.359 -24.420 1.00 90.75 81 LYS A N 1
ATOM 638 C CA . LYS A 1 81 ? 17.766 -1.448 -25.479 1.00 90.75 81 LYS A CA 1
ATOM 639 C C . LYS A 1 81 ? 18.823 -0.425 -25.902 1.00 90.75 81 LYS A C 1
ATOM 641 O O . LYS A 1 81 ? 19.070 -0.248 -27.088 1.00 90.75 81 LYS A O 1
ATOM 646 N N . LYS A 1 82 ? 19.475 0.226 -24.933 1.00 89.62 82 LYS A N 1
ATOM 647 C CA . LYS A 1 82 ? 20.534 1.208 -25.216 1.00 89.62 82 LYS A CA 1
ATOM 648 C C . LYS A 1 82 ? 21.775 0.588 -25.858 1.00 89.62 82 LYS A C 1
ATOM 650 O O . LYS A 1 82 ? 22.448 1.275 -26.619 1.00 89.62 82 LYS A O 1
ATOM 655 N N . ALA A 1 83 ? 22.105 -0.657 -25.515 1.00 84.62 83 ALA A N 1
ATOM 656 C CA . ALA A 1 83 ? 23.242 -1.359 -26.102 1.00 84.62 83 ALA A CA 1
ATOM 657 C C . ALA A 1 83 ? 22.979 -1.694 -27.580 1.00 84.62 83 ALA A C 1
ATOM 659 O O . ALA A 1 83 ? 23.818 -1.392 -28.422 1.00 84.62 83 ALA A O 1
ATOM 660 N N . GLU A 1 84 ? 21.783 -2.203 -27.896 1.00 84.00 84 GLU A N 1
ATOM 661 C CA . GLU A 1 84 ? 21.341 -2.485 -29.273 1.00 84.00 84 GLU A CA 1
ATOM 662 C C . GLU A 1 84 ? 21.354 -1.218 -30.155 1.00 84.00 84 GLU A C 1
ATOM 664 O O . GLU A 1 84 ? 21.817 -1.246 -31.293 1.00 84.00 84 GLU A O 1
ATOM 669 N N . GLU A 1 85 ? 20.906 -0.077 -29.618 1.00 82.12 85 GLU A N 1
ATOM 670 C CA . GLU A 1 85 ? 20.913 1.218 -30.323 1.00 82.12 85 GLU A CA 1
ATOM 671 C C . GLU A 1 85 ? 22.329 1.765 -30.590 1.00 82.12 85 GLU A C 1
ATOM 673 O O . GLU A 1 85 ? 22.534 2.489 -31.563 1.00 82.12 85 GLU A O 1
ATOM 678 N N . GLN A 1 86 ? 23.309 1.442 -29.740 1.00 71.69 86 GLN A N 1
ATOM 679 C CA . GLN A 1 86 ? 24.708 1.852 -29.921 1.00 71.69 86 GLN A CA 1
ATOM 680 C C . GLN A 1 86 ? 25.462 0.950 -30.899 1.00 71.69 86 GLN A C 1
ATOM 682 O O . GLN A 1 86 ? 26.340 1.432 -31.613 1.00 71.69 86 GLN A O 1
ATOM 687 N N . GLU A 1 87 ? 25.129 -0.339 -30.936 1.00 71.50 87 GLU A N 1
ATOM 688 C CA . GLU A 1 87 ? 25.713 -1.302 -31.870 1.00 71.50 87 GLU A CA 1
ATOM 689 C C . GLU A 1 87 ? 25.303 -0.981 -33.316 1.00 71.50 87 GLU A C 1
ATOM 691 O O . GLU A 1 87 ? 26.165 -0.883 -34.187 1.00 71.50 87 GLU A O 1
ATOM 696 N N . GLY A 1 88 ? 24.028 -0.644 -33.545 1.00 67.94 88 GLY A N 1
ATOM 697 C CA . GLY A 1 88 ? 23.525 -0.198 -34.852 1.00 67.94 88 GLY A CA 1
ATOM 698 C C . GLY A 1 88 ? 23.968 1.207 -35.297 1.00 67.94 88 GLY A C 1
ATOM 699 O O . GLY A 1 88 ? 23.550 1.660 -36.356 1.00 67.94 88 GLY A O 1
ATOM 700 N N . TYR A 1 89 ? 24.776 1.927 -34.508 1.00 56.38 89 TYR A N 1
ATOM 701 C CA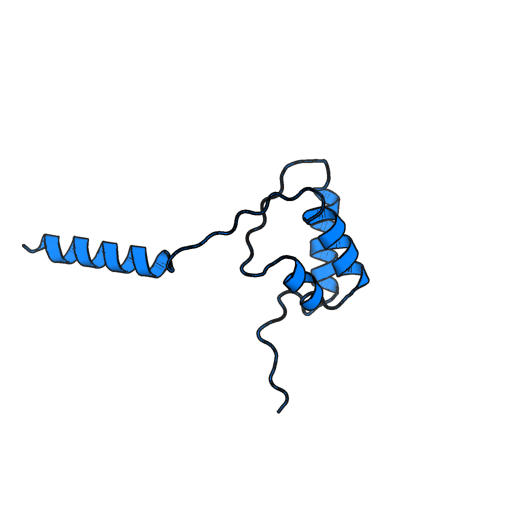 . TYR A 1 89 ? 25.318 3.244 -34.885 1.00 56.38 89 TYR A CA 1
ATOM 702 C C . TYR A 1 89 ? 26.596 3.141 -35.735 1.00 56.38 89 TYR A C 1
ATOM 704 O O . TYR A 1 89 ? 27.005 4.114 -36.368 1.00 56.38 89 TYR A O 1
ATOM 712 N N . TRP A 1 90 ? 27.247 1.976 -35.718 1.00 69.31 90 TRP A N 1
ATOM 713 C CA . TRP A 1 90 ? 28.478 1.711 -36.465 1.00 69.31 90 TRP A CA 1
ATOM 714 C C . TRP A 1 90 ? 28.274 0.793 -37.681 1.00 69.31 90 TRP A C 1
ATOM 716 O O . TRP A 1 90 ? 29.252 0.506 -38.374 1.00 69.31 90 TRP A O 1
ATOM 726 N N . GLU A 1 91 ? 27.034 0.366 -37.943 1.00 57.00 91 GLU A N 1
ATOM 727 C CA . GLU A 1 91 ? 26.594 -0.260 -39.203 1.00 57.00 91 GLU A CA 1
ATOM 728 C C . GLU A 1 91 ? 26.070 0.791 -40.194 1.00 57.00 91 GLU A C 1
ATOM 730 O O . GLU A 1 91 ? 26.341 0.632 -41.408 1.00 57.00 91 GLU A O 1
#

pLDDT: mean 80.93, std 12.85, range [39.91, 93.38]